Protein AF-A0A914VEY4-F1 (afdb_monomer_lite)

Foldseek 3Di:
DVVCVVVVVVCCVPVVVVVVVVVVPPFPQAFADDDDPPFAEEEEEAPDALVQVVVVCCVPCPPPDPRNRYAYEYEEQDDYDPSVVVVCVVVVVRYGYHHDDPVDVVSCVRHPVVRHPYYHHDDD

pLDDT: mean 89.14, std 8.66, range [60.16, 97.62]

Sequence (124 aa):
MVFFILGGLAMFASYVPEIADLIGSRQKYGGEYKGEHGKKHIVVCGYITYESVSHFLQDFLHEDREDVDVEVVFLHRVPPDLELEGLFKRHFTKVEFFTGTVMDSIDLSRVKVDEADGCLVLAN

Radius of gyration: 20.11 Å; chains: 1; bounding box: 55×30×56 Å

Secondary structure (DSSP, 8-state):
-HHHHHHHHHHHHHHHHHHHHHHHTS-TT-S---PPTT-EEEEEEES--HHHHHHHHHHHS-TT-S---EEEEEEESSPP-HHHHHHHHHTTTTEEEEE--TT-HHHHHHTTTTT-SEEEEE--

Organism: NCBI:txid2011161

InterPro domains:
  IPR003148 Regulator of K+ conductance, N-terminal lobe [PF22614] (38-124)
  IPR003148 Regulator of K+ conductance, N-terminal lobe [PS51201] (39-124)
  IPR047871 Calcium-activated potassium channel slowpoke-like [PTHR10027] (1-124)

Structure (mmCIF, N/CA/C/O backbone):
data_AF-A0A914VEY4-F1
#
_entry.id   AF-A0A914VEY4-F1
#
loop_
_atom_site.group_PDB
_atom_site.id
_atom_site.type_symbol
_atom_site.label_atom_id
_atom_site.label_alt_id
_atom_site.label_comp_id
_atom_site.label_asym_id
_atom_site.label_entity_id
_atom_site.label_seq_id
_atom_site.pdbx_PDB_ins_code
_atom_site.Cartn_x
_atom_site.Cartn_y
_atom_site.Cartn_z
_atom_site.occupancy
_atom_site.B_iso_or_equiv
_atom_site.auth_seq_id
_atom_site.auth_comp_id
_atom_site.auth_asym_id
_atom_site.auth_atom_id
_atom_site.pdbx_PDB_model_num
ATOM 1 N N . MET A 1 1 ? 38.847 9.522 -33.649 1.00 75.50 1 MET A N 1
ATOM 2 C CA . MET A 1 1 ? 37.847 10.467 -33.100 1.00 75.50 1 MET A CA 1
ATOM 3 C C . MET A 1 1 ? 36.424 10.069 -33.495 1.00 75.50 1 MET A C 1
ATOM 5 O O . MET A 1 1 ? 35.644 9.770 -32.607 1.00 75.50 1 MET A O 1
ATOM 9 N N . VAL A 1 2 ? 36.104 9.943 -34.790 1.00 88.88 2 VAL A N 1
ATOM 10 C CA . VAL A 1 2 ? 34.749 9.581 -35.272 1.00 88.88 2 VAL A CA 1
ATOM 11 C C . VAL A 1 2 ? 34.247 8.217 -34.762 1.00 88.88 2 VAL A C 1
ATOM 13 O O . VAL A 1 2 ? 33.128 8.129 -34.273 1.00 88.88 2 VAL A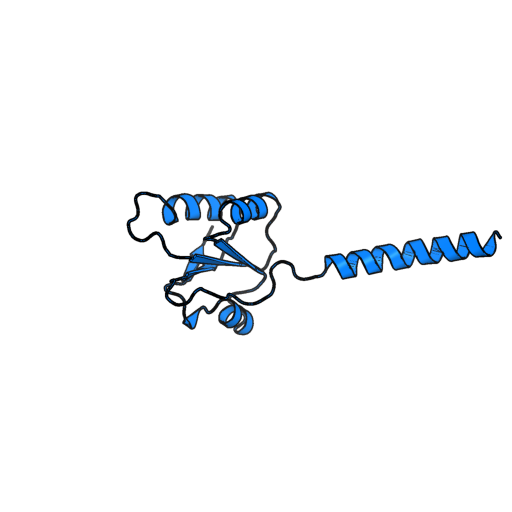 O 1
ATOM 16 N N . PHE A 1 3 ? 35.084 7.171 -34.775 1.00 88.06 3 PHE A N 1
ATOM 17 C CA . PHE A 1 3 ? 34.707 5.841 -34.260 1.00 88.06 3 PHE A CA 1
ATOM 18 C C . PHE A 1 3 ? 34.354 5.827 -32.765 1.00 88.06 3 PHE A C 1
ATOM 20 O O . PHE A 1 3 ? 33.471 5.086 -32.348 1.00 88.06 3 PHE A O 1
ATOM 27 N N . PHE A 1 4 ? 35.011 6.674 -31.968 1.00 91.50 4 PHE A N 1
ATOM 28 C CA . PHE A 1 4 ? 34.733 6.788 -30.537 1.00 91.50 4 PHE A CA 1
ATOM 29 C C . PHE A 1 4 ? 33.384 7.469 -30.284 1.00 91.50 4 PHE A C 1
ATOM 31 O O . PHE A 1 4 ? 32.634 7.041 -29.418 1.00 91.50 4 PHE A O 1
ATOM 38 N N . ILE A 1 5 ? 33.051 8.489 -31.082 1.00 94.06 5 ILE A N 1
ATOM 39 C CA . ILE A 1 5 ? 31.768 9.194 -30.991 1.00 94.06 5 ILE A CA 1
ATOM 40 C C . ILE A 1 5 ? 30.617 8.257 -31.377 1.00 94.06 5 ILE A C 1
ATOM 42 O O . ILE A 1 5 ? 29.642 8.163 -30.639 1.00 94.06 5 ILE A O 1
ATOM 46 N N . LEU A 1 6 ? 30.746 7.520 -32.487 1.00 92.69 6 LEU A N 1
ATOM 47 C CA . LEU A 1 6 ? 29.719 6.571 -32.932 1.00 92.69 6 LEU A CA 1
ATOM 48 C C . LEU A 1 6 ? 29.534 5.411 -31.942 1.00 92.69 6 LEU A C 1
ATOM 50 O O . LEU A 1 6 ? 28.401 5.083 -31.598 1.00 92.69 6 LEU A O 1
ATOM 54 N N . GLY A 1 7 ? 30.630 4.830 -31.442 1.00 92.50 7 GLY A N 1
ATOM 55 C CA . GLY A 1 7 ? 30.571 3.773 -30.428 1.00 92.50 7 GLY A CA 1
ATOM 56 C C . GLY A 1 7 ? 30.001 4.261 -29.094 1.00 92.50 7 GLY A C 1
ATOM 57 O O . GLY A 1 7 ? 29.168 3.586 -28.497 1.00 92.50 7 GLY A O 1
ATOM 58 N N . GLY A 1 8 ? 30.394 5.460 -28.652 1.00 92.62 8 GLY A N 1
ATOM 59 C CA . GLY A 1 8 ? 29.881 6.081 -27.431 1.00 92.62 8 GLY A CA 1
ATOM 60 C C . GLY A 1 8 ? 28.386 6.397 -27.505 1.00 92.62 8 GLY A C 1
ATOM 61 O O . GLY A 1 8 ? 27.663 6.098 -26.561 1.00 92.62 8 GLY A O 1
ATOM 62 N N . LEU A 1 9 ? 27.904 6.932 -28.633 1.00 93.62 9 LEU A N 1
ATOM 63 C CA . LEU A 1 9 ? 26.474 7.175 -28.866 1.00 93.62 9 LEU A CA 1
ATOM 64 C C . LEU A 1 9 ? 25.664 5.877 -28.886 1.00 93.62 9 LEU A C 1
ATOM 66 O O . LEU A 1 9 ? 24.599 5.829 -28.279 1.00 93.62 9 LEU A O 1
ATOM 70 N N . ALA A 1 10 ? 26.175 4.827 -29.538 1.00 92.75 10 ALA A N 1
ATOM 71 C CA . ALA A 1 10 ? 25.514 3.524 -29.568 1.00 92.75 10 ALA A CA 1
ATOM 72 C C . ALA A 1 10 ? 25.392 2.918 -28.160 1.00 92.75 10 ALA A C 1
ATOM 74 O O . ALA A 1 10 ? 24.309 2.481 -27.784 1.00 92.75 10 ALA A O 1
ATOM 75 N N . MET A 1 11 ? 26.466 2.964 -27.361 1.00 93.75 11 MET A N 1
ATOM 76 C CA . MET A 1 11 ? 26.439 2.495 -25.970 1.00 93.75 11 MET A CA 1
ATOM 77 C C . MET A 1 11 ? 25.527 3.346 -25.082 1.00 93.75 11 MET A C 1
ATOM 79 O O . MET A 1 11 ? 24.788 2.807 -24.266 1.00 93.75 11 MET A O 1
ATOM 83 N N . PHE A 1 12 ? 25.546 4.671 -25.229 1.00 93.31 12 PHE A N 1
ATOM 84 C CA . PHE A 1 12 ? 24.670 5.550 -24.455 1.00 93.31 12 PHE A CA 1
ATOM 85 C C . PHE A 1 12 ? 23.192 5.271 -24.758 1.00 93.31 12 PHE A C 1
ATOM 87 O O . PHE A 1 12 ? 22.389 5.148 -23.836 1.00 93.31 12 PHE A O 1
ATOM 94 N N . ALA A 1 13 ? 22.843 5.120 -26.040 1.00 91.19 13 ALA A N 1
ATOM 95 C CA . ALA A 1 13 ? 21.476 4.852 -26.472 1.00 91.19 13 ALA A CA 1
ATOM 96 C C . ALA A 1 13 ? 20.935 3.501 -25.973 1.00 91.19 13 ALA A C 1
ATOM 98 O O . ALA A 1 13 ? 19.731 3.390 -25.769 1.00 91.19 13 ALA A O 1
ATOM 99 N N . SER A 1 14 ? 21.793 2.496 -25.760 1.00 92.12 14 SER A N 1
ATOM 100 C CA . SER A 1 14 ? 21.375 1.196 -25.224 1.00 92.12 14 SER A CA 1
ATOM 101 C C . SER A 1 14 ? 21.381 1.146 -23.696 1.00 92.12 14 SER A C 1
ATOM 103 O O . SER A 1 14 ? 20.409 0.699 -23.098 1.00 92.12 14 SER A O 1
ATOM 105 N N . TYR A 1 15 ? 22.452 1.617 -23.051 1.00 92.25 15 TYR A N 1
ATOM 106 C CA . TYR A 1 15 ? 22.653 1.397 -21.616 1.00 92.25 15 TYR A CA 1
ATOM 107 C C . TYR A 1 15 ? 21.933 2.405 -20.725 1.00 92.25 15 TYR A C 1
ATOM 109 O O . TYR A 1 15 ? 21.563 2.062 -19.607 1.00 92.25 15 TYR A O 1
ATOM 117 N N . VAL A 1 16 ? 21.730 3.649 -21.172 1.00 91.38 16 VAL A N 1
ATOM 118 C CA . VAL A 1 16 ? 21.052 4.651 -20.332 1.00 91.38 16 VAL A CA 1
ATOM 119 C C . VAL A 1 16 ? 19.587 4.294 -20.074 1.00 91.38 16 VAL A C 1
ATOM 121 O O . VAL A 1 16 ? 19.199 4.350 -18.908 1.00 91.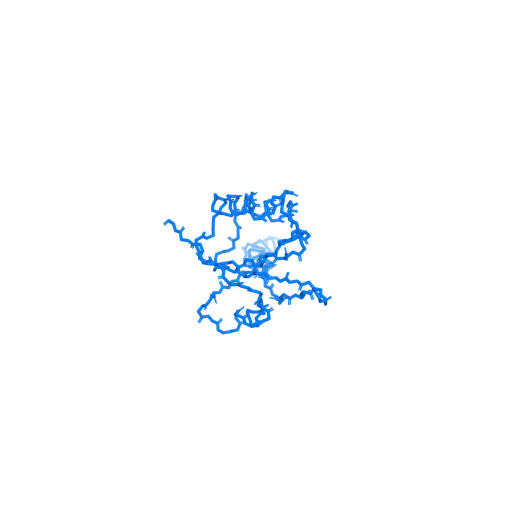38 16 VAL A O 1
ATOM 124 N N . PRO A 1 17 ? 18.783 3.890 -21.080 1.00 88.62 17 PRO A N 1
ATOM 125 C CA . PRO A 1 17 ? 17.424 3.414 -20.829 1.00 88.62 17 PRO A CA 1
ATOM 126 C C . PRO A 1 17 ? 17.399 2.199 -19.898 1.00 88.62 17 PRO A C 1
ATOM 128 O O . PRO A 1 17 ? 16.645 2.189 -18.936 1.00 88.62 17 PRO A O 1
ATOM 131 N N . GLU A 1 18 ? 18.289 1.228 -20.114 1.00 88.06 18 GLU A N 1
ATOM 132 C CA . GLU A 1 18 ? 18.353 0.005 -19.307 1.00 88.06 18 GLU A CA 1
ATOM 133 C C . GLU A 1 18 ? 18.687 0.293 -17.833 1.00 88.06 18 GLU A C 1
ATOM 135 O O . GLU A 1 18 ? 18.049 -0.237 -16.924 1.00 88.06 18 GLU A O 1
ATOM 140 N N . ILE A 1 19 ? 19.643 1.191 -17.573 1.00 88.25 19 ILE A N 1
ATOM 141 C CA . ILE A 1 19 ? 19.981 1.629 -16.212 1.00 88.25 19 ILE A CA 1
ATOM 142 C C . ILE A 1 19 ? 18.831 2.434 -15.594 1.00 88.25 19 ILE A C 1
ATOM 144 O O . ILE A 1 19 ? 18.530 2.256 -14.411 1.00 88.25 19 ILE A O 1
ATOM 148 N N . ALA A 1 20 ? 18.189 3.316 -16.364 1.00 86.69 20 ALA A N 1
ATOM 149 C CA . ALA A 1 20 ? 17.057 4.106 -15.888 1.00 86.69 20 ALA A CA 1
ATOM 150 C C . ALA A 1 20 ? 15.873 3.210 -15.495 1.00 86.69 20 ALA A C 1
ATOM 152 O O . ALA A 1 20 ? 15.300 3.406 -14.422 1.00 86.69 20 ALA A O 1
ATOM 153 N N . ASP A 1 21 ? 15.574 2.190 -16.299 1.00 85.56 21 ASP A N 1
ATOM 154 C CA . ASP A 1 21 ? 14.544 1.194 -16.009 1.00 85.56 21 ASP A CA 1
ATOM 155 C C . ASP A 1 21 ? 14.895 0.381 -14.761 1.00 85.56 21 ASP A C 1
ATOM 157 O O . ASP A 1 21 ? 14.046 0.175 -13.893 1.00 85.56 21 ASP A O 1
ATOM 161 N N . LEU A 1 22 ? 16.159 -0.021 -14.600 1.00 83.06 22 LEU A N 1
ATOM 162 C CA . LEU A 1 22 ? 16.599 -0.771 -13.423 1.00 83.06 22 LEU A CA 1
ATOM 163 C C . LEU A 1 22 ? 16.449 0.055 -12.134 1.00 83.06 22 LEU A C 1
ATOM 165 O O . LEU A 1 22 ? 15.946 -0.449 -11.129 1.00 83.06 22 LEU A O 1
ATOM 169 N N . ILE A 1 23 ? 16.825 1.337 -12.166 1.00 81.56 23 ILE A N 1
ATOM 170 C CA . ILE A 1 23 ? 16.656 2.269 -11.038 1.00 81.56 23 ILE A CA 1
ATOM 171 C C . ILE A 1 23 ? 15.165 2.534 -10.775 1.00 81.56 23 ILE A C 1
ATOM 173 O O . ILE A 1 23 ? 14.745 2.580 -9.616 1.00 81.56 23 ILE A O 1
ATOM 177 N N . GLY A 1 24 ? 14.365 2.676 -11.834 1.00 72.56 24 GLY A N 1
ATOM 178 C CA . GLY A 1 24 ? 12.920 2.897 -11.767 1.00 72.56 24 GLY A CA 1
ATOM 179 C C . GLY A 1 24 ? 12.123 1.684 -11.282 1.00 72.56 24 GLY A C 1
ATOM 180 O O . GLY A 1 24 ? 11.082 1.853 -10.654 1.00 72.56 24 GLY A O 1
ATOM 181 N N . SER A 1 25 ? 12.624 0.466 -11.502 1.00 67.25 25 SER A N 1
ATOM 182 C CA . SER A 1 25 ? 11.958 -0.787 -11.116 1.00 67.25 25 SER A CA 1
ATOM 183 C C . SER A 1 25 ? 12.019 -1.104 -9.620 1.00 67.25 25 SER A C 1
ATOM 185 O O . SER A 1 25 ? 11.424 -2.086 -9.167 1.00 67.25 25 SER A O 1
ATOM 187 N N . ARG A 1 26 ? 12.721 -0.289 -8.820 1.00 72.62 26 ARG A N 1
ATOM 188 C CA . ARG A 1 26 ? 12.752 -0.476 -7.369 1.00 72.62 26 ARG A CA 1
ATOM 189 C C . ARG A 1 26 ? 11.327 -0.363 -6.830 1.00 72.62 26 ARG A C 1
ATOM 191 O O . ARG A 1 26 ? 10.698 0.685 -6.945 1.00 72.62 26 ARG A O 1
ATOM 198 N N . GLN A 1 27 ? 10.830 -1.430 -6.204 1.00 73.19 27 GLN A N 1
ATOM 199 C CA . GLN A 1 27 ? 9.492 -1.438 -5.615 1.00 73.19 27 GLN A CA 1
ATOM 200 C C . GLN A 1 27 ? 9.391 -0.406 -4.483 1.00 73.19 27 GLN A C 1
ATOM 202 O O . GLN A 1 27 ? 9.787 -0.662 -3.347 1.00 73.19 27 GLN A O 1
ATOM 207 N N . LYS A 1 28 ? 8.854 0.774 -4.807 1.00 85.31 28 LYS A N 1
ATOM 208 C CA . LYS A 1 28 ? 8.632 1.889 -3.873 1.00 85.31 28 LYS A CA 1
ATOM 209 C C . LYS A 1 28 ? 7.674 1.521 -2.737 1.00 85.31 28 LYS A C 1
ATOM 211 O O . LYS A 1 28 ? 7.888 1.947 -1.611 1.00 85.31 28 LYS A O 1
ATOM 216 N N . TYR A 1 29 ? 6.667 0.710 -3.047 1.00 91.56 29 TYR A N 1
ATOM 217 C CA . TYR A 1 29 ? 5.608 0.257 -2.137 1.00 91.56 29 TYR A CA 1
ATOM 218 C C . TYR A 1 29 ? 5.778 -1.219 -1.727 1.00 91.56 29 TYR A C 1
ATOM 220 O O . TYR A 1 29 ? 4.811 -1.937 -1.466 1.00 91.56 29 TYR A O 1
ATOM 228 N N . GLY A 1 30 ? 7.022 -1.704 -1.751 1.00 89.56 30 GLY A N 1
ATOM 229 C CA . GLY A 1 30 ? 7.393 -3.000 -1.184 1.00 89.56 30 GLY A CA 1
ATOM 230 C C . GLY A 1 30 ? 7.582 -2.924 0.336 1.00 89.56 30 GLY A C 1
ATOM 231 O O . GLY A 1 30 ? 7.109 -1.999 0.987 1.00 89.56 30 GLY A O 1
ATOM 232 N N . GLY A 1 31 ? 8.325 -3.878 0.899 1.00 91.94 31 GLY A N 1
ATOM 233 C CA . GLY A 1 31 ? 8.619 -3.909 2.339 1.00 91.94 31 GLY A CA 1
ATOM 234 C C . GLY A 1 31 ? 7.448 -4.408 3.186 1.00 91.94 31 GLY A C 1
ATOM 235 O O . GLY A 1 31 ? 6.430 -4.807 2.638 1.00 91.94 31 GLY A O 1
ATOM 236 N N . GLU A 1 32 ? 7.616 -4.413 4.504 1.00 94.19 32 GLU A N 1
ATOM 237 C CA . GLU A 1 32 ? 6.693 -4.996 5.488 1.00 94.19 32 GLU A CA 1
ATOM 238 C C . GLU A 1 32 ? 6.157 -3.919 6.429 1.00 94.19 32 GLU A C 1
ATOM 240 O O . GLU A 1 32 ? 6.903 -3.007 6.800 1.00 94.19 32 GLU A O 1
ATOM 245 N N . TYR A 1 33 ? 4.890 -4.050 6.820 1.00 95.06 33 TYR A N 1
ATOM 246 C CA . TYR A 1 33 ? 4.260 -3.181 7.801 1.00 95.06 33 TYR A CA 1
ATOM 247 C C . TYR A 1 33 ? 4.921 -3.356 9.172 1.00 95.06 33 TYR A C 1
ATOM 249 O O . TYR A 1 33 ? 5.055 -4.464 9.698 1.00 95.06 33 TYR A O 1
ATOM 257 N N . LYS A 1 34 ? 5.349 -2.241 9.764 1.00 90.50 34 LYS A N 1
ATOM 258 C CA . LYS A 1 34 ? 5.995 -2.199 11.080 1.00 90.50 34 LYS A CA 1
ATOM 259 C C . LYS A 1 34 ? 5.178 -1.327 12.017 1.00 90.50 34 LYS A C 1
ATOM 261 O O . LYS A 1 34 ? 5.619 -0.243 12.381 1.00 90.50 34 LYS A O 1
ATOM 266 N N . GLY A 1 35 ? 4.002 -1.824 12.389 1.00 80.94 35 GLY A N 1
ATOM 267 C CA . GLY A 1 35 ? 3.148 -1.144 13.356 1.00 80.94 35 GLY A CA 1
ATOM 268 C C . GLY A 1 35 ? 3.877 -0.845 14.665 1.00 80.94 35 GLY A C 1
ATOM 269 O O . GLY A 1 35 ? 4.725 -1.622 15.126 1.00 80.94 35 GLY A O 1
ATOM 270 N N . GLU A 1 36 ? 3.552 0.298 15.261 1.00 80.19 36 GLU A N 1
ATOM 271 C CA . GLU A 1 36 ? 4.032 0.644 16.594 1.00 80.19 36 GLU A CA 1
ATOM 272 C C . GLU A 1 36 ? 3.405 -0.280 17.643 1.00 80.19 36 GLU A C 1
ATOM 274 O O . GLU A 1 36 ? 2.246 -0.683 17.557 1.00 80.19 36 GLU A O 1
ATOM 279 N N . HIS A 1 37 ? 4.182 -0.628 18.669 1.00 73.38 37 HIS A N 1
ATOM 280 C CA . HIS A 1 37 ? 3.725 -1.555 19.696 1.00 73.38 37 HIS A CA 1
ATOM 281 C C . HIS A 1 37 ? 2.512 -0.978 20.444 1.00 73.38 37 HIS A C 1
ATOM 283 O O . HIS A 1 37 ? 2.632 0.038 21.126 1.00 73.38 37 HIS A O 1
ATOM 289 N N . GLY A 1 38 ? 1.360 -1.643 20.331 1.00 74.44 38 GLY A N 1
ATOM 290 C CA . GLY A 1 38 ? 0.109 -1.238 20.980 1.00 74.44 38 GLY A CA 1
ATOM 291 C C . GLY A 1 38 ? -0.825 -0.384 20.121 1.00 74.44 38 GLY A C 1
ATOM 292 O O . GLY A 1 38 ? -1.963 -0.176 20.541 1.00 74.44 38 GLY A O 1
ATOM 293 N N . LYS A 1 39 ? -0.399 0.055 18.928 1.00 83.69 39 LYS A N 1
ATOM 294 C CA . LYS A 1 39 ? -1.309 0.658 17.951 1.00 83.69 39 LYS A CA 1
ATOM 295 C C . LYS A 1 39 ? -2.029 -0.415 17.157 1.00 83.69 39 LYS A C 1
ATOM 297 O O . LYS A 1 39 ? -1.445 -1.423 16.767 1.00 83.69 39 LYS A O 1
ATOM 302 N N . LYS A 1 40 ? -3.316 -0.179 16.941 1.00 89.50 40 LYS A N 1
ATOM 303 C CA . LYS A 1 40 ? -4.174 -1.043 16.138 1.00 89.50 40 LYS A CA 1
ATOM 304 C C . LYS A 1 40 ? -4.069 -0.627 14.682 1.00 89.50 40 LYS A C 1
ATOM 306 O O . LYS A 1 40 ? -3.966 0.562 14.383 1.00 89.50 40 LYS A O 1
ATOM 311 N N . HIS A 1 41 ? -4.167 -1.588 13.776 1.00 93.88 41 HIS A N 1
ATOM 312 C CA . HIS A 1 41 ? -4.285 -1.303 12.355 1.00 93.88 41 HIS A CA 1
ATOM 313 C C . HIS A 1 41 ? -5.412 -2.095 11.718 1.00 93.88 41 HIS A C 1
ATOM 315 O O . HIS A 1 41 ? -5.805 -3.167 12.184 1.00 93.88 41 HIS A O 1
ATOM 321 N N . ILE A 1 42 ? -5.921 -1.554 10.621 1.00 94.50 42 ILE A N 1
ATOM 322 C CA . ILE A 1 42 ? -6.843 -2.242 9.728 1.00 94.50 42 ILE A CA 1
ATOM 323 C C . ILE A 1 42 ? -6.212 -2.391 8.353 1.00 94.50 42 ILE A C 1
ATOM 325 O O . ILE A 1 42 ? -5.453 -1.531 7.900 1.00 94.50 42 ILE A O 1
ATOM 329 N N . VAL A 1 43 ? -6.564 -3.470 7.663 1.00 96.75 43 VAL A N 1
ATOM 330 C CA . VAL A 1 43 ? -6.122 -3.708 6.288 1.00 96.75 43 VAL A CA 1
ATOM 331 C C . VAL A 1 43 ? -7.265 -3.396 5.333 1.00 96.75 43 VAL A C 1
ATOM 333 O O . VAL A 1 43 ? -8.363 -3.926 5.474 1.00 96.75 43 VAL A O 1
ATOM 336 N N . VAL A 1 44 ? -7.022 -2.538 4.347 1.00 96.88 44 VAL A N 1
ATOM 337 C CA . VAL A 1 44 ? -8.012 -2.145 3.338 1.00 96.88 44 VAL A CA 1
ATOM 338 C C . VAL A 1 44 ? -7.559 -2.629 1.966 1.00 96.88 44 VAL A C 1
ATOM 340 O O . VAL A 1 44 ? -6.437 -2.375 1.528 1.00 96.88 44 VAL A O 1
ATOM 343 N N . CYS A 1 45 ? -8.435 -3.341 1.267 1.00 96.81 45 CYS A N 1
ATOM 344 C CA . CYS A 1 45 ? -8.156 -3.921 -0.044 1.00 96.81 45 CYS A CA 1
ATOM 345 C C . CYS A 1 45 ? -9.382 -3.833 -0.967 1.00 96.81 45 CYS A C 1
ATOM 347 O O . CYS A 1 45 ? -10.415 -3.282 -0.595 1.00 96.81 45 CYS A O 1
ATOM 349 N N . GLY A 1 46 ? -9.279 -4.377 -2.182 1.00 95.94 46 GLY A N 1
ATOM 350 C CA . GLY A 1 46 ? -10.369 -4.378 -3.164 1.00 95.94 46 GLY A CA 1
ATOM 351 C C . GLY A 1 46 ? -10.239 -3.254 -4.192 1.00 95.94 46 GLY A C 1
ATOM 352 O O . GLY A 1 46 ? -9.170 -3.088 -4.789 1.00 95.94 46 GLY A O 1
ATOM 353 N N . TYR A 1 47 ? -11.329 -2.523 -4.430 1.00 95.94 47 TYR A N 1
ATOM 354 C CA . TYR A 1 47 ? -11.406 -1.419 -5.389 1.00 95.94 47 TYR A CA 1
ATOM 355 C C . TYR A 1 47 ? -10.782 -0.141 -4.809 1.00 95.94 47 TYR A C 1
ATOM 357 O O . TYR A 1 47 ? -11.459 0.693 -4.208 1.00 95.94 47 TYR A O 1
ATOM 365 N N . ILE A 1 48 ? -9.461 -0.022 -4.958 1.00 96.00 48 ILE A N 1
ATOM 366 C CA . ILE A 1 48 ? -8.667 1.104 -4.456 1.00 96.00 48 ILE A CA 1
ATOM 367 C C . ILE A 1 48 ? -8.489 2.137 -5.576 1.00 96.00 48 ILE A C 1
ATOM 369 O O . ILE A 1 48 ? -7.691 1.940 -6.490 1.00 96.00 48 ILE A O 1
ATOM 373 N N . THR A 1 49 ? -9.230 3.239 -5.495 1.00 94.88 49 THR A N 1
ATOM 374 C CA . THR A 1 49 ? -9.115 4.408 -6.378 1.00 94.88 49 THR A CA 1
ATOM 375 C C . THR A 1 49 ? -9.068 5.679 -5.535 1.00 94.88 49 THR A C 1
ATOM 377 O O . THR A 1 49 ? -9.373 5.645 -4.343 1.00 94.88 49 THR A O 1
ATOM 380 N N . TYR A 1 50 ? -8.701 6.817 -6.131 1.00 94.00 50 TYR A N 1
ATOM 381 C CA . TYR A 1 50 ? -8.744 8.099 -5.422 1.00 94.00 50 TYR A CA 1
ATOM 382 C C . TYR A 1 50 ? -10.122 8.365 -4.799 1.00 94.00 50 TYR A C 1
ATOM 384 O O . TYR A 1 50 ? -10.209 8.734 -3.632 1.00 94.00 50 TYR A O 1
ATOM 392 N N . GLU A 1 51 ? -11.195 8.124 -5.552 1.00 93.81 51 GLU A N 1
ATOM 393 C CA . GLU A 1 51 ? -12.568 8.350 -5.100 1.00 93.81 51 GLU A CA 1
ATOM 394 C C . GLU A 1 51 ? -12.943 7.434 -3.928 1.00 93.81 51 GLU A C 1
ATOM 396 O O . GLU A 1 51 ? -13.343 7.930 -2.872 1.00 93.81 51 GLU A O 1
ATOM 401 N N . SER A 1 52 ? -12.745 6.115 -4.062 1.00 94.31 52 SER A N 1
ATOM 402 C CA . SER A 1 52 ? -13.124 5.160 -3.012 1.00 94.31 52 SER A CA 1
ATOM 403 C C . SER A 1 52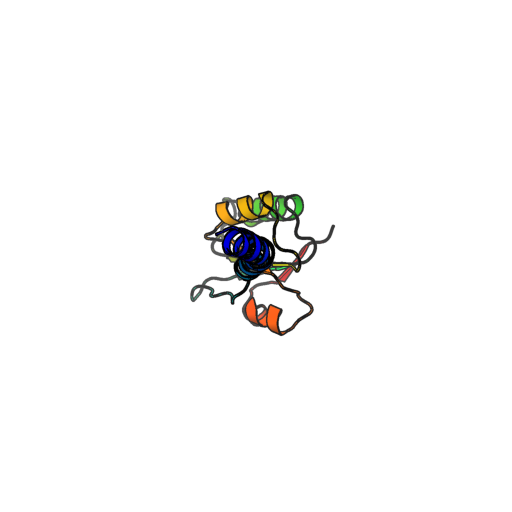 ? -12.329 5.373 -1.724 1.00 94.31 52 SER A C 1
ATOM 405 O O . SER A 1 52 ? -12.893 5.340 -0.630 1.00 94.31 52 SER A O 1
ATOM 407 N N . VAL A 1 53 ? -11.030 5.659 -1.845 1.00 94.12 53 VAL A N 1
ATOM 408 C CA . VAL A 1 53 ? -10.149 5.925 -0.703 1.00 94.12 53 VAL A CA 1
ATOM 409 C C . VAL A 1 53 ? -10.463 7.273 -0.063 1.00 94.12 53 VAL A C 1
ATOM 411 O O . VAL A 1 53 ? -10.481 7.364 1.160 1.00 94.12 53 VAL A O 1
ATOM 414 N N . SER A 1 54 ? -10.725 8.319 -0.849 1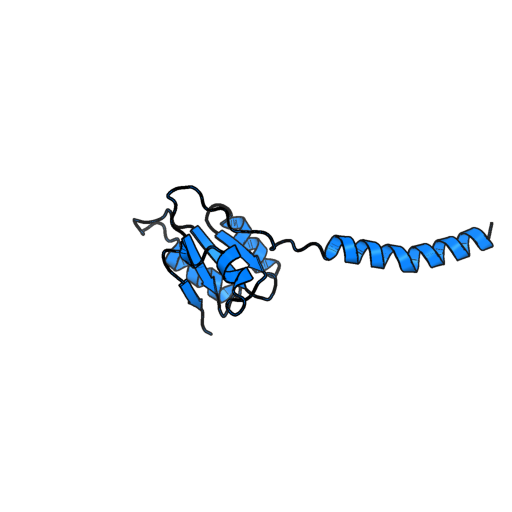.00 91.75 54 SER A N 1
ATOM 415 C CA . SER A 1 54 ? -11.048 9.648 -0.318 1.00 91.75 54 SER A CA 1
ATOM 416 C C . SER A 1 54 ? -12.327 9.615 0.516 1.00 91.75 54 SER A C 1
ATOM 418 O O . SER A 1 54 ? -12.317 10.079 1.656 1.00 91.75 54 SER A O 1
ATOM 420 N N . HIS A 1 55 ? -13.392 8.991 0.002 1.00 90.94 55 HIS A N 1
ATOM 421 C CA . HIS A 1 55 ? -14.635 8.804 0.755 1.00 90.94 55 HIS A CA 1
ATOM 422 C C . HIS A 1 55 ? -14.417 7.975 2.021 1.00 90.94 55 HIS A C 1
ATOM 424 O O . HIS A 1 55 ? -14.834 8.378 3.105 1.00 90.94 55 HIS A O 1
ATOM 430 N N . PHE A 1 56 ? -13.692 6.860 1.907 1.00 91.44 56 PHE A N 1
ATOM 431 C CA . PHE A 1 56 ? -13.367 6.025 3.057 1.00 91.44 56 PHE A CA 1
ATOM 432 C C . PHE A 1 56 ? -12.616 6.802 4.150 1.00 91.44 56 PHE A C 1
ATOM 434 O O . PHE A 1 56 ? -13.004 6.754 5.316 1.00 91.44 56 PHE A O 1
ATOM 441 N N . LEU A 1 57 ? -11.560 7.540 3.795 1.00 88.75 57 LEU A N 1
ATOM 442 C CA . LEU A 1 57 ? -10.752 8.281 4.765 1.00 88.75 57 LEU A CA 1
ATOM 443 C C . LEU A 1 57 ? -11.522 9.447 5.398 1.00 88.75 57 LEU A C 1
ATOM 445 O O . LEU A 1 57 ? -11.306 9.717 6.577 1.00 88.75 57 LEU A O 1
ATOM 449 N N . GLN A 1 58 ? -12.421 10.108 4.662 1.00 85.75 58 GLN A N 1
ATOM 450 C CA . GLN A 1 58 ? -13.277 11.171 5.206 1.00 85.75 58 GLN A CA 1
ATOM 451 C C . GLN A 1 58 ? -14.190 10.657 6.326 1.00 85.75 58 GLN A C 1
ATOM 453 O O . GLN A 1 58 ? -14.301 11.305 7.365 1.00 85.75 58 GLN A O 1
ATOM 458 N N . ASP A 1 59 ? -14.785 9.477 6.146 1.00 83.69 59 ASP A N 1
ATOM 459 C CA . ASP A 1 59 ? -15.714 8.897 7.121 1.00 83.69 59 ASP A CA 1
ATOM 460 C C . ASP A 1 59 ? -15.000 8.162 8.267 1.00 83.69 59 ASP A C 1
ATOM 462 O O . ASP A 1 59 ? -15.500 8.112 9.402 1.00 83.69 59 ASP A O 1
ATOM 466 N N . PHE A 1 60 ? -13.850 7.548 7.970 1.00 79.38 60 PHE A N 1
ATOM 467 C CA . PHE A 1 60 ? -13.103 6.708 8.907 1.00 79.38 60 PHE A CA 1
ATOM 468 C C . PHE A 1 60 ? -12.178 7.520 9.820 1.00 79.38 60 PHE A C 1
ATOM 470 O O . PHE A 1 60 ? -12.108 7.237 11.012 1.00 79.38 60 PHE A O 1
ATOM 477 N N . LEU A 1 61 ? -11.509 8.554 9.294 1.00 73.94 61 LEU A N 1
ATOM 478 C CA . LEU A 1 61 ? -10.588 9.414 10.054 1.00 73.94 61 LEU A CA 1
ATOM 479 C C . LEU A 1 61 ? -11.242 10.713 10.558 1.00 73.94 61 LEU A C 1
ATOM 481 O O . LEU A 1 61 ? -10.532 11.673 10.860 1.00 73.94 61 LEU A O 1
ATOM 485 N N . HIS A 1 62 ? -12.574 10.767 10.630 1.00 75.25 62 HIS A N 1
ATOM 486 C CA . HIS A 1 62 ? -13.295 11.960 11.073 1.00 75.25 62 HIS A CA 1
ATOM 487 C C . HIS A 1 62 ? -12.975 12.312 12.538 1.00 75.25 62 HIS A C 1
ATOM 489 O O . HIS A 1 62 ? -12.945 11.430 13.396 1.00 75.25 62 HIS A O 1
ATOM 495 N N . GLU A 1 63 ? -12.783 13.603 12.833 1.00 68.31 63 GLU A N 1
ATOM 496 C CA . GLU A 1 63 ? -12.371 14.108 14.160 1.00 68.31 63 GLU A CA 1
ATOM 497 C C . GLU A 1 63 ? -13.399 13.839 15.272 1.00 68.31 63 GLU A C 1
ATOM 499 O O . GLU A 1 63 ? -13.043 13.787 16.444 1.00 68.31 63 GLU A O 1
ATOM 504 N N . ASP A 1 64 ? -14.661 13.616 14.899 1.00 71.62 64 ASP A N 1
ATOM 505 C CA . ASP A 1 64 ? -15.760 13.311 15.828 1.00 71.62 64 ASP A CA 1
ATOM 506 C C . ASP A 1 64 ? -15.756 11.857 16.336 1.00 71.62 64 ASP A C 1
ATOM 508 O O . ASP A 1 64 ? -16.598 11.487 17.158 1.00 71.62 64 ASP A O 1
ATOM 512 N N . ARG A 1 65 ? -14.855 10.998 15.841 1.00 69.19 65 ARG A N 1
ATOM 513 C CA . ARG A 1 65 ? -14.707 9.636 16.367 1.00 69.19 65 ARG A CA 1
ATOM 514 C C . ARG A 1 65 ? -13.773 9.647 17.575 1.00 69.19 65 ARG A C 1
ATOM 516 O O . ARG A 1 65 ? -12.727 10.273 17.545 1.00 69.19 65 ARG A O 1
ATOM 523 N N . GLU A 1 66 ? -14.138 8.932 18.636 1.00 60.16 66 GLU A N 1
ATOM 524 C CA . GLU A 1 66 ? -13.348 8.886 19.879 1.00 60.16 66 GLU A CA 1
ATOM 525 C C . GLU A 1 66 ? -12.097 7.984 19.768 1.00 60.16 66 GLU A C 1
ATOM 527 O O . GLU A 1 66 ? -11.152 8.146 20.535 1.00 60.16 66 GLU A O 1
ATOM 532 N N . ASP A 1 67 ? -12.058 7.078 18.782 1.00 61.19 67 ASP A N 1
ATOM 533 C CA . ASP A 1 67 ? -11.040 6.024 18.619 1.00 61.19 67 ASP A CA 1
ATOM 534 C C . ASP A 1 67 ? -10.141 6.295 17.388 1.00 61.19 67 ASP A C 1
ATOM 536 O O . ASP A 1 67 ? -10.214 5.623 16.359 1.00 61.19 67 ASP A O 1
ATOM 540 N N . VAL A 1 68 ? -9.329 7.359 17.443 1.00 61.47 68 VAL A N 1
ATOM 541 C CA . VAL A 1 68 ? -8.599 7.897 16.264 1.00 61.47 68 VAL A CA 1
ATOM 542 C C . VAL A 1 68 ? -7.153 7.405 16.118 1.00 61.47 68 VAL A C 1
ATOM 544 O O . VAL A 1 68 ? -6.416 7.932 15.270 1.00 61.47 68 VAL A O 1
ATOM 547 N N . ASP A 1 69 ? -6.736 6.431 16.930 1.00 74.94 69 ASP A N 1
ATOM 548 C CA . ASP A 1 69 ? -5.379 5.860 16.912 1.00 74.94 69 ASP A CA 1
ATOM 549 C C . ASP A 1 69 ? -5.345 4.476 16.247 1.00 74.94 69 ASP A C 1
ATOM 551 O O . ASP A 1 69 ? -4.807 3.504 16.777 1.00 74.94 69 ASP A O 1
ATOM 555 N N . VAL A 1 70 ? -5.981 4.393 15.076 1.00 85.94 70 VAL A N 1
ATOM 556 C CA . VAL A 1 70 ? -5.941 3.220 14.201 1.00 85.94 70 VAL A CA 1
ATOM 557 C C . VAL A 1 70 ? -5.212 3.589 12.916 1.00 85.94 70 VAL A C 1
ATOM 559 O O . VAL A 1 70 ? -5.557 4.569 12.249 1.00 85.94 70 VAL A O 1
ATOM 562 N N . GLU A 1 71 ? -4.212 2.793 12.560 1.00 91.31 71 GLU A N 1
ATOM 563 C CA . GLU A 1 71 ? -3.496 2.914 11.294 1.00 91.31 71 GLU A CA 1
ATOM 564 C C . GLU A 1 71 ? -4.235 2.165 10.179 1.00 91.31 71 GLU A C 1
ATOM 566 O O . GLU A 1 71 ? -4.830 1.105 10.378 1.00 91.31 71 GLU A O 1
ATOM 571 N N . VAL A 1 72 ? -4.212 2.724 8.975 1.00 93.75 72 VAL A N 1
ATOM 572 C CA . VAL A 1 72 ? -4.862 2.157 7.797 1.00 93.75 72 VAL A CA 1
ATOM 573 C C . VAL A 1 72 ? -3.793 1.670 6.832 1.00 93.75 72 VAL A C 1
ATOM 575 O O . VAL A 1 72 ? -3.030 2.460 6.275 1.00 93.75 72 VAL A O 1
ATOM 578 N N . VAL A 1 73 ? -3.772 0.364 6.597 1.00 96.06 73 VAL A N 1
ATOM 579 C CA . VAL A 1 73 ? -2.827 -0.289 5.694 1.00 96.06 73 VAL A CA 1
ATOM 580 C C . VAL A 1 73 ? -3.551 -0.692 4.415 1.00 96.06 73 VAL A C 1
ATOM 582 O O . VAL A 1 73 ? -4.372 -1.606 4.407 1.00 96.06 73 VAL A O 1
ATOM 585 N N . PHE A 1 74 ? -3.253 -0.022 3.306 1.00 97.31 74 PHE A N 1
ATOM 586 C CA . PHE A 1 74 ? -3.804 -0.362 1.997 1.00 97.31 74 PHE A CA 1
ATOM 587 C C . PHE A 1 74 ? -2.967 -1.440 1.306 1.00 97.31 74 PHE A C 1
ATOM 589 O O . PHE A 1 74 ? -1.748 -1.306 1.190 1.00 97.31 74 PHE A O 1
ATOM 596 N N . LEU A 1 75 ? -3.625 -2.475 0.779 1.00 97.62 75 LEU A N 1
ATOM 597 C CA . LEU A 1 75 ? -3.002 -3.531 -0.022 1.00 97.62 75 LEU A CA 1
ATOM 598 C C . LEU A 1 75 ? -3.665 -3.614 -1.402 1.00 97.62 75 LEU A C 1
ATOM 600 O O . LEU A 1 75 ? -4.828 -4.011 -1.527 1.00 97.62 75 LEU A O 1
ATOM 604 N N . HIS A 1 76 ? -2.922 -3.261 -2.454 1.00 97.19 76 HIS A N 1
ATOM 605 C CA . HIS A 1 76 ? -3.438 -3.288 -3.824 1.00 97.19 76 HIS A CA 1
ATOM 606 C C . HIS A 1 76 ? -2.376 -3.661 -4.864 1.00 97.19 76 HIS A C 1
ATOM 608 O O . HIS A 1 76 ? -1.193 -3.385 -4.699 1.00 97.19 76 HIS A O 1
ATOM 614 N N . ARG A 1 77 ? -2.798 -4.293 -5.966 1.00 94.44 77 ARG A N 1
ATOM 615 C CA . ARG A 1 77 ? -1.880 -4.840 -6.984 1.00 94.44 77 ARG A CA 1
ATOM 616 C C . ARG A 1 77 ? -1.217 -3.764 -7.828 1.00 94.44 77 ARG A C 1
ATOM 618 O O . ARG A 1 77 ? -0.079 -3.929 -8.255 1.00 94.44 77 ARG A O 1
ATOM 625 N N . VAL A 1 78 ? -1.961 -2.706 -8.121 1.00 93.50 78 VAL A N 1
ATOM 626 C CA . VAL A 1 78 ? -1.510 -1.607 -8.971 1.00 93.50 78 VAL A CA 1
ATOM 627 C C . VAL A 1 78 ? -0.944 -0.513 -8.065 1.00 93.50 78 VAL A C 1
ATOM 629 O O . VAL A 1 78 ? -1.585 -0.187 -7.064 1.00 93.50 78 VAL A O 1
ATOM 632 N N . PRO A 1 79 ? 0.251 0.035 -8.348 1.00 92.62 79 PRO A N 1
ATOM 633 C CA . PRO A 1 79 ? 0.764 1.171 -7.592 1.00 92.62 79 PRO A CA 1
ATOM 634 C C . PRO A 1 79 ? -0.178 2.382 -7.725 1.00 92.62 79 PRO A C 1
ATOM 636 O O . PRO A 1 79 ? -0.825 2.532 -8.764 1.00 92.62 79 PRO A O 1
ATOM 639 N N . PRO A 1 80 ? -0.260 3.245 -6.699 1.00 94.06 80 PRO A N 1
ATOM 640 C CA . PRO A 1 80 ? -1.111 4.424 -6.730 1.00 94.06 80 PRO A CA 1
ATOM 641 C C . PRO A 1 80 ? -0.672 5.384 -7.836 1.00 94.06 80 PRO A C 1
ATOM 643 O O . PRO A 1 80 ? 0.519 5.523 -8.123 1.00 94.06 80 PRO A O 1
ATOM 646 N N . ASP A 1 81 ? -1.641 6.068 -8.435 1.00 93.69 81 ASP A N 1
ATOM 647 C CA . ASP A 1 81 ? -1.372 7.213 -9.297 1.00 93.69 81 ASP A CA 1
ATOM 648 C C . ASP A 1 81 ? -0.934 8.439 -8.473 1.00 93.69 81 ASP A C 1
ATOM 650 O O . ASP A 1 81 ? -0.906 8.424 -7.242 1.00 93.69 81 ASP A O 1
ATOM 654 N N . LEU A 1 82 ? -0.572 9.530 -9.152 1.00 93.25 82 LEU A N 1
ATOM 655 C CA . LEU A 1 82 ? -0.062 10.735 -8.492 1.00 93.25 82 LEU A CA 1
ATOM 656 C C . LEU A 1 82 ? -1.075 11.375 -7.528 1.00 93.25 82 LEU A C 1
ATOM 658 O O . LEU A 1 82 ? -0.666 11.974 -6.530 1.00 93.25 82 LEU A O 1
ATOM 662 N N . GLU A 1 83 ? -2.372 11.258 -7.810 1.00 93.69 83 GLU A N 1
ATOM 663 C CA . GLU A 1 83 ? -3.432 11.822 -6.971 1.00 93.69 83 GLU A CA 1
ATOM 664 C C . GLU A 1 83 ? -3.575 11.023 -5.674 1.00 93.69 83 GLU A C 1
ATOM 666 O O . GLU A 1 83 ? -3.554 11.595 -4.579 1.00 93.69 83 GLU A O 1
ATOM 671 N N . LEU A 1 84 ? -3.629 9.696 -5.782 1.00 93.62 84 LEU A N 1
ATOM 672 C CA . LEU A 1 84 ? -3.697 8.787 -4.646 1.00 93.62 84 LEU A CA 1
ATOM 673 C C . LEU A 1 84 ? -2.393 8.802 -3.829 1.00 93.62 84 LEU A C 1
ATOM 675 O O . LEU A 1 84 ? -2.433 8.800 -2.599 1.00 93.62 84 LEU A O 1
ATOM 679 N N . GLU A 1 85 ? -1.232 8.926 -4.479 1.00 93.25 85 GLU A N 1
ATOM 680 C CA . GLU A 1 85 ? 0.038 9.186 -3.793 1.00 93.25 85 GLU A CA 1
ATOM 681 C C . GLU A 1 85 ? -0.003 10.477 -2.971 1.00 93.25 85 GLU A C 1
ATOM 683 O O . GLU A 1 85 ? 0.512 10.521 -1.849 1.00 93.25 85 GLU A O 1
ATOM 688 N N . GLY A 1 86 ? -0.582 11.539 -3.536 1.00 92.81 86 GLY A N 1
ATOM 689 C CA . GLY A 1 86 ? -0.775 12.812 -2.849 1.00 92.81 86 GLY A CA 1
ATOM 690 C C . GLY A 1 86 ? -1.672 12.659 -1.622 1.00 92.81 86 GLY A C 1
ATOM 691 O O . GLY A 1 86 ? -1.350 13.190 -0.556 1.00 92.81 86 GLY A O 1
ATOM 692 N N . LEU A 1 87 ? -2.747 11.878 -1.750 1.00 91.62 87 LEU A N 1
ATOM 693 C CA . LEU A 1 87 ? -3.663 11.568 -0.655 1.00 91.62 87 LEU A CA 1
ATOM 694 C C . LEU A 1 87 ? -2.958 10.809 0.479 1.00 91.62 87 LEU A C 1
ATOM 696 O O . LEU A 1 87 ? -3.032 11.233 1.633 1.00 91.62 87 LEU A O 1
ATOM 700 N N . PHE A 1 88 ? -2.202 9.755 0.164 1.00 92.06 88 PHE A N 1
ATOM 701 C CA . PHE A 1 88 ? -1.448 8.994 1.167 1.00 92.06 88 PHE A CA 1
ATOM 702 C C . PHE A 1 88 ? -0.378 9.835 1.862 1.00 92.06 88 PHE A C 1
ATOM 704 O O . PHE A 1 88 ? -0.245 9.781 3.081 1.00 92.06 88 PHE A O 1
ATOM 711 N N . LYS A 1 89 ? 0.339 10.691 1.125 1.00 88.88 89 LYS A N 1
ATOM 712 C CA . LYS A 1 89 ? 1.330 11.604 1.722 1.00 88.88 89 LYS A CA 1
ATOM 713 C C . LYS A 1 89 ? 0.707 12.634 2.658 1.00 88.88 89 LYS A C 1
ATOM 715 O O . LYS A 1 89 ? 1.348 13.023 3.630 1.00 88.88 89 LYS A O 1
ATOM 720 N N . ARG A 1 90 ? -0.522 13.084 2.392 1.00 87.31 90 ARG A N 1
ATOM 721 C CA . ARG A 1 90 ? -1.235 14.010 3.285 1.00 87.31 90 ARG A CA 1
ATOM 722 C C . ARG A 1 90 ? -1.577 13.360 4.628 1.00 87.31 90 ARG A C 1
ATOM 724 O O . ARG A 1 90 ? -1.568 14.047 5.644 1.00 87.31 90 ARG A O 1
ATOM 731 N N . HIS A 1 91 ? -1.828 12.053 4.630 1.00 81.62 91 HIS A N 1
ATOM 732 C CA . HIS A 1 91 ? -2.179 11.268 5.815 1.00 81.62 91 HIS A CA 1
ATOM 733 C C . HIS A 1 91 ? -1.064 10.293 6.236 1.00 81.62 91 HIS A C 1
ATOM 735 O O . HIS A 1 91 ? -1.350 9.249 6.814 1.00 81.62 91 HIS A O 1
ATOM 741 N N . PHE A 1 92 ? 0.207 10.635 5.983 1.00 77.56 92 PHE A N 1
ATOM 742 C CA . PHE A 1 92 ? 1.341 9.705 6.115 1.00 77.56 92 PHE A CA 1
ATOM 743 C C . PHE A 1 92 ? 1.548 9.123 7.521 1.00 77.56 92 PHE A C 1
ATOM 745 O O . PHE A 1 92 ? 2.198 8.098 7.659 1.00 77.56 92 PHE A O 1
ATOM 752 N N . THR A 1 93 ? 1.042 9.781 8.567 1.00 81.69 93 THR A N 1
ATOM 753 C CA . THR A 1 93 ? 1.144 9.291 9.950 1.00 81.69 93 THR A CA 1
ATOM 754 C C . THR A 1 93 ? 0.108 8.227 10.292 1.00 81.69 93 THR A C 1
ATOM 756 O O . THR A 1 93 ? 0.234 7.593 11.332 1.00 81.69 93 THR A O 1
ATOM 759 N N . LYS A 1 94 ? -0.935 8.073 9.468 1.00 85.25 94 LYS A N 1
ATOM 760 C CA . LYS A 1 94 ? -2.049 7.144 9.706 1.00 85.25 94 LYS A CA 1
ATOM 761 C C . LYS A 1 94 ? -2.271 6.164 8.564 1.00 85.25 94 LYS A C 1
ATOM 763 O O . LYS A 1 94 ? -3.060 5.243 8.722 1.00 85.25 94 LYS A O 1
ATOM 768 N N . VAL A 1 95 ? -1.659 6.395 7.405 1.00 91.50 95 VAL A N 1
ATOM 769 C CA . VAL A 1 95 ? -1.932 5.639 6.188 1.00 91.50 95 VAL A CA 1
ATOM 770 C C . VAL A 1 95 ? -0.637 5.139 5.571 1.00 91.50 95 VAL A C 1
ATOM 772 O O . VAL A 1 95 ? 0.241 5.932 5.228 1.00 91.50 95 VAL A O 1
ATOM 775 N N . GLU A 1 96 ? -0.575 3.832 5.342 1.00 94.06 96 GLU A N 1
ATOM 776 C CA . GLU A 1 96 ? 0.485 3.177 4.582 1.00 94.06 96 GLU A CA 1
ATOM 777 C C . GLU A 1 96 ? -0.095 2.407 3.393 1.00 94.06 96 GLU A C 1
ATOM 779 O O . GLU A 1 96 ? -1.221 1.914 3.435 1.00 94.06 96 GLU A O 1
ATOM 784 N N . PHE A 1 97 ? 0.677 2.301 2.310 1.00 96.00 97 PHE A N 1
ATOM 785 C CA . PHE A 1 97 ? 0.279 1.576 1.107 1.00 96.00 97 PHE A CA 1
ATOM 786 C C . PHE A 1 97 ? 1.347 0.560 0.712 1.00 96.00 97 PHE A C 1
ATOM 788 O O . PHE A 1 97 ? 2.525 0.903 0.583 1.00 96.00 97 PHE A O 1
ATOM 795 N N . PHE A 1 98 ? 0.905 -0.660 0.417 1.00 96.88 98 PHE A N 1
ATOM 796 C CA . PHE A 1 98 ? 1.737 -1.751 -0.066 1.00 96.88 98 PHE A CA 1
ATOM 797 C C . PHE A 1 98 ? 1.225 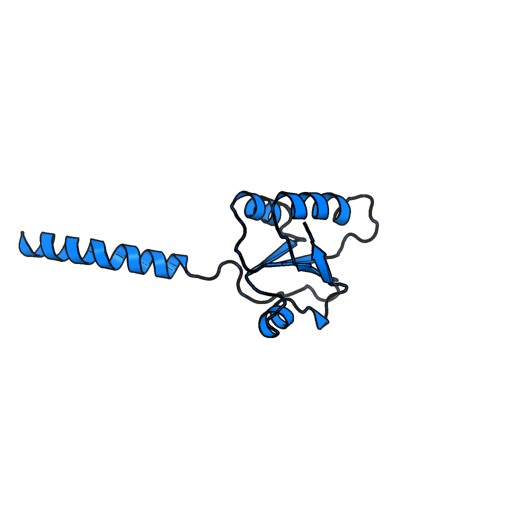-2.278 -1.409 1.00 96.88 98 PHE A C 1
ATOM 799 O O . PHE A 1 98 ? 0.041 -2.579 -1.584 1.00 96.88 98 PHE A O 1
ATOM 806 N N . THR A 1 99 ? 2.144 -2.445 -2.362 1.00 95.75 99 THR A N 1
ATOM 807 C CA . THR A 1 99 ? 1.844 -3.102 -3.637 1.00 95.75 99 THR A CA 1
ATOM 808 C C . THR A 1 99 ? 1.857 -4.608 -3.449 1.00 95.75 99 THR A C 1
ATOM 810 O O . THR A 1 99 ? 2.921 -5.159 -3.187 1.00 95.75 99 THR A O 1
ATOM 813 N N . GLY A 1 100 ? 0.715 -5.269 -3.603 1.00 95.81 100 GLY A N 1
ATOM 814 C CA . GLY A 1 100 ? 0.568 -6.713 -3.421 1.00 95.81 100 GLY A CA 1
ATOM 815 C C . GLY A 1 100 ? -0.869 -7.191 -3.628 1.00 95.81 100 GLY A C 1
ATOM 816 O O . GLY A 1 100 ? -1.739 -6.438 -4.069 1.00 95.81 100 GLY A O 1
ATOM 817 N N . THR A 1 101 ? -1.150 -8.455 -3.334 1.00 95.31 101 THR A N 1
ATOM 818 C CA . THR A 1 101 ? -2.481 -9.047 -3.491 1.00 95.31 101 THR A CA 1
ATOM 819 C C . THR A 1 101 ? -2.918 -9.827 -2.262 1.00 95.31 101 THR A C 1
ATOM 821 O O . THR A 1 101 ? -2.203 -10.676 -1.758 1.00 95.31 101 THR A O 1
ATOM 824 N N . VAL A 1 102 ? -4.193 -9.692 -1.896 1.00 95.25 102 VAL A N 1
ATOM 825 C CA . VAL A 1 102 ? -4.836 -10.507 -0.842 1.00 95.25 102 VAL A CA 1
ATOM 826 C C . VAL A 1 102 ? -4.957 -12.005 -1.161 1.00 95.25 102 VAL A C 1
ATOM 828 O O . VAL A 1 102 ? -5.452 -12.776 -0.352 1.00 95.25 102 VAL A O 1
ATOM 831 N N . MET A 1 103 ? -4.534 -12.416 -2.357 1.00 95.62 103 MET A N 1
ATOM 832 C CA . MET A 1 103 ? -4.561 -13.812 -2.807 1.00 95.62 103 MET A CA 1
ATOM 833 C C . MET A 1 103 ? -3.217 -14.508 -2.558 1.00 95.62 103 MET A C 1
ATOM 835 O O . MET A 1 103 ? -3.115 -15.710 -2.781 1.00 95.62 103 MET A O 1
ATOM 839 N N . ASP A 1 104 ? -2.193 -13.756 -2.144 1.00 96.56 104 ASP A N 1
ATOM 840 C CA . ASP A 1 104 ? -0.869 -14.263 -1.813 1.00 96.56 104 ASP A CA 1
ATOM 841 C C . ASP A 1 104 ? -0.677 -14.187 -0.297 1.00 96.56 104 ASP A C 1
ATOM 843 O O . ASP A 1 104 ? -0.776 -13.120 0.310 1.00 96.56 104 ASP A O 1
ATOM 847 N N . SER A 1 105 ? -0.389 -15.331 0.323 1.00 96.38 105 SER A N 1
ATOM 848 C CA . SER A 1 105 ? -0.116 -15.412 1.756 1.00 96.38 105 SER A CA 1
ATOM 849 C C . SER A 1 105 ? 1.086 -14.569 2.176 1.00 96.38 105 SER A C 1
ATOM 851 O O . SER A 1 105 ? 1.092 -14.056 3.289 1.00 96.38 105 SER A O 1
ATOM 853 N N . ILE A 1 106 ? 2.085 -14.403 1.303 1.00 96.94 106 ILE A N 1
ATOM 854 C CA . ILE A 1 106 ? 3.278 -13.603 1.606 1.00 96.94 106 ILE A CA 1
ATOM 855 C C . ILE A 1 106 ? 2.883 -12.137 1.777 1.00 96.94 106 ILE A C 1
ATOM 857 O O . ILE A 1 106 ? 3.303 -11.494 2.735 1.00 96.94 106 ILE A O 1
ATOM 861 N N . ASP A 1 107 ? 2.033 -11.621 0.889 1.00 96.88 107 ASP A N 1
ATOM 862 C CA . ASP A 1 107 ? 1.528 -10.254 0.979 1.00 96.88 107 ASP A CA 1
ATOM 863 C C . ASP A 1 107 ? 0.630 -10.048 2.200 1.00 96.88 107 ASP A C 1
ATOM 865 O O . ASP A 1 107 ? 0.724 -9.004 2.842 1.00 96.88 107 ASP A O 1
ATOM 869 N N . LEU A 1 108 ? -0.183 -11.045 2.566 1.00 96.94 108 LEU A N 1
ATOM 870 C CA . LEU A 1 108 ? -0.996 -11.000 3.785 1.00 96.94 108 LEU A CA 1
ATOM 871 C C . LEU A 1 108 ? -0.136 -10.953 5.056 1.00 96.94 108 LEU A C 1
ATOM 873 O O . LEU A 1 108 ? -0.410 -10.147 5.945 1.00 96.94 108 LEU A O 1
ATOM 877 N N . SER A 1 109 ? 0.922 -11.766 5.132 1.00 96.56 109 SER A N 1
ATOM 878 C CA . SER A 1 109 ? 1.883 -11.718 6.243 1.00 96.56 109 SER A CA 1
ATOM 879 C C . SER A 1 109 ? 2.625 -10.385 6.284 1.00 96.56 109 SER A C 1
ATOM 881 O O . SER A 1 109 ? 2.834 -9.820 7.352 1.00 96.56 109 SER A O 1
ATOM 883 N N . ARG A 1 110 ? 2.974 -9.838 5.117 1.00 96.12 110 ARG A N 1
ATOM 884 C CA . ARG A 1 110 ? 3.701 -8.573 4.985 1.00 96.12 110 ARG A CA 1
ATOM 885 C C . ARG A 1 110 ? 2.915 -7.364 5.495 1.00 96.12 110 ARG A C 1
ATOM 887 O O . ARG A 1 110 ? 3.522 -6.408 5.968 1.00 96.12 110 ARG A O 1
ATOM 894 N N . VAL A 1 111 ? 1.586 -7.408 5.412 1.00 96.62 111 VAL A N 1
ATOM 895 C CA . VAL A 1 111 ? 0.687 -6.397 5.999 1.00 96.62 111 VAL A CA 1
ATOM 896 C C . VAL A 1 111 ? 0.146 -6.797 7.376 1.00 96.62 111 VAL A C 1
ATOM 898 O O . VAL A 1 111 ? -0.708 -6.099 7.919 1.00 96.62 111 VAL A O 1
ATOM 901 N N . LYS A 1 112 ? 0.632 -7.911 7.943 1.00 95.56 112 LYS A N 1
ATOM 902 C CA . LYS A 1 112 ? 0.254 -8.424 9.267 1.00 95.56 112 LYS A CA 1
ATOM 903 C C . LYS A 1 112 ? -1.260 -8.552 9.439 1.00 95.56 112 LYS A C 1
ATOM 905 O O . LYS A 1 112 ? -1.836 -8.041 10.398 1.00 95.56 112 LYS A O 1
ATOM 910 N N . VAL A 1 113 ? -1.925 -9.179 8.465 1.00 95.44 113 VAL A N 1
ATOM 911 C CA . VAL A 1 113 ? -3.393 -9.339 8.470 1.00 95.44 113 VAL A CA 1
ATOM 912 C C . VAL A 1 113 ? -3.892 -10.115 9.696 1.00 95.44 113 VAL A C 1
ATOM 914 O O . VAL A 1 113 ? -5.021 -9.918 10.127 1.00 95.44 113 VAL A O 1
ATOM 917 N N . ASP A 1 114 ? -3.063 -11.000 10.239 1.00 93.94 114 ASP A N 1
ATOM 918 C CA . ASP A 1 114 ? -3.323 -11.810 11.428 1.00 93.94 114 ASP A CA 1
ATOM 919 C C . ASP A 1 114 ? -3.293 -11.003 12.733 1.00 93.94 114 ASP A C 1
ATOM 921 O O . ASP A 1 114 ? -3.979 -11.366 13.687 1.00 93.94 114 ASP A O 1
ATOM 925 N N . GLU A 1 115 ? -2.535 -9.905 12.758 1.00 93.56 115 GLU A N 1
ATOM 926 C CA . GLU A 1 115 ? -2.470 -8.955 13.876 1.00 93.56 115 GLU A CA 1
ATOM 927 C C . GLU A 1 115 ? -3.461 -7.785 13.711 1.00 93.56 115 GLU A C 1
ATOM 929 O O . GLU A 1 115 ? -3.606 -6.975 14.624 1.00 93.56 115 GLU A O 1
ATOM 934 N N . ALA A 1 116 ? -4.127 -7.669 12.556 1.00 94.12 116 ALA A N 1
ATOM 935 C CA . ALA A 1 116 ? -5.026 -6.560 12.248 1.00 94.12 116 ALA A CA 1
ATOM 936 C C . ALA A 1 116 ? -6.364 -6.669 12.998 1.00 94.12 116 ALA A C 1
ATOM 938 O O . ALA A 1 116 ? -6.960 -7.742 13.098 1.00 94.12 116 ALA A O 1
ATOM 939 N N . ASP A 1 117 ? -6.903 -5.527 13.426 1.00 92.88 117 ASP A N 1
ATOM 940 C CA . ASP A 1 117 ? -8.218 -5.436 14.081 1.00 92.88 117 ASP A CA 1
ATOM 941 C C . ASP 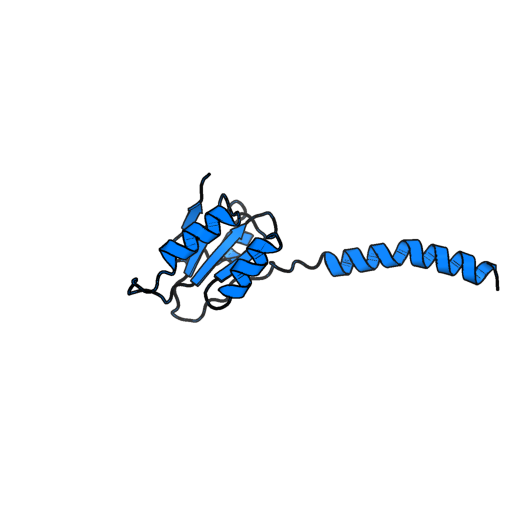A 1 117 ? -9.374 -5.759 13.119 1.00 92.88 117 ASP A C 1
ATOM 943 O O . ASP A 1 117 ? -10.471 -6.142 13.531 1.00 92.88 117 ASP A O 1
ATOM 947 N N . GLY A 1 118 ? -9.142 -5.592 11.817 1.00 93.25 118 GLY A N 1
ATOM 948 C CA . GLY A 1 118 ? -10.124 -5.886 10.789 1.00 93.25 118 GLY A CA 1
ATOM 949 C C . GLY A 1 118 ? -9.566 -5.757 9.379 1.00 93.25 118 GLY A C 1
ATOM 950 O O . GLY A 1 118 ? -8.566 -5.080 9.132 1.00 93.25 118 GLY A O 1
ATOM 951 N N . CYS A 1 119 ? -10.254 -6.401 8.439 1.00 95.38 119 CYS A N 1
ATOM 952 C CA . CYS A 1 119 ? -9.980 -6.293 7.013 1.00 95.38 119 CYS A CA 1
ATOM 953 C C . CYS A 1 119 ? -11.225 -5.768 6.294 1.00 95.38 119 CYS A C 1
ATOM 955 O O . CYS A 1 119 ? -12.305 -6.351 6.408 1.00 95.38 119 CYS A O 1
ATOM 957 N N . LEU A 1 120 ? -11.080 -4.660 5.570 1.00 95.50 120 LEU A N 1
ATOM 958 C CA . LEU A 1 120 ? -12.148 -4.032 4.805 1.00 95.50 120 LEU A CA 1
ATOM 959 C C . LEU A 1 120 ? -11.899 -4.251 3.313 1.00 95.50 120 LEU A C 1
ATOM 961 O O . LEU A 1 120 ? -10.828 -3.946 2.787 1.00 95.50 120 LEU A O 1
ATOM 965 N N . VAL A 1 121 ? -12.918 -4.759 2.622 1.00 96.56 121 VAL A N 1
ATOM 966 C CA . VAL A 1 121 ? -12.884 -4.979 1.175 1.00 96.56 121 VAL A CA 1
ATOM 967 C C . VAL A 1 121 ? -13.780 -3.942 0.512 1.00 96.56 121 VAL A C 1
ATOM 969 O O . VAL A 1 121 ? -15.004 -4.033 0.597 1.00 96.56 121 VAL A O 1
ATOM 972 N N . LEU A 1 122 ? -13.176 -2.953 -0.142 1.00 95.31 122 LEU A N 1
ATOM 973 C CA . LEU A 1 122 ? -13.903 -1.962 -0.926 1.00 95.31 122 LEU A CA 1
ATOM 974 C C . LEU A 1 122 ? -14.394 -2.601 -2.226 1.00 95.31 122 LEU A C 1
ATOM 976 O O . LEU A 1 122 ? -13.632 -3.255 -2.944 1.00 95.31 122 LEU A O 1
ATOM 980 N N . ALA A 1 123 ? -15.670 -2.396 -2.528 1.00 93.81 123 ALA A N 1
ATOM 981 C CA . ALA A 1 123 ? -16.304 -2.805 -3.772 1.00 93.81 123 ALA A CA 1
ATOM 982 C C . ALA A 1 123 ? -16.754 -1.563 -4.552 1.00 93.81 123 ALA A C 1
ATOM 984 O O . ALA A 1 123 ? -16.953 -0.503 -3.960 1.00 93.81 123 ALA A O 1
ATOM 985 N N . ASN A 1 124 ? -16.872 -1.709 -5.872 1.00 79.19 124 ASN A N 1
ATOM 986 C CA . ASN A 1 124 ? -17.379 -0.673 -6.773 1.00 79.19 124 ASN A CA 1
ATOM 987 C C . ASN A 1 124 ? -18.906 -0.572 -6.725 1.00 79.19 124 ASN A C 1
ATOM 989 O O . ASN A 1 124 ? -19.547 -1.647 -6.676 1.00 79.19 124 ASN A O 1
#